Protein AF-A0A257SZH1-F1 (afdb_monomer_lite)

Sequence (118 aa):
MTGLMREQVEQSLRAVQDPYLGKDLAAAGVLKSVDGTVVKLELPYPSLGVAIGLSEEVARQIQNDHGISVQVTVGHRILAHQVQRGVKLMEGIKNIIAVASGKGGVGKSTTAVNLALA

InterPro domains:
  IPR002744 MIP18 family-like [PF01883] (6-63)
  IPR027417 P-loop containing nucleoside triphosphate hydrolase [G3DSA:3.40.50.300] (80-118)
  IPR027417 P-loop containing nucleoside triphosphate hydrolase [SSF52540] (81-118)
  IPR033756 Flagellum site-determining protein YlxH/ Fe-S cluster assembling factor NBP35 [PF10609] (93-118)
  IPR034904 Fe-S cluster assembly domain superfamily [SSF117916] (3-77)
  IPR044304 Iron-sulfur protein NUBPL-like [PTHR42961] (6-118)

Structure (mmCIF, N/CA/C/O backbone):
data_AF-A0A257SZH1-F1
#
_entry.id   AF-A0A257SZH1-F1
#
loop_
_atom_site.group_PDB
_atom_site.id
_atom_site.type_symbol
_atom_site.label_atom_id
_atom_site.label_alt_id
_atom_site.label_comp_id
_atom_site.label_asym_id
_atom_site.label_entity_id
_atom_site.label_seq_id
_atom_site.pdbx_PDB_ins_code
_atom_site.Cartn_x
_atom_site.Cartn_y
_atom_site.Cartn_z
_atom_site.occupancy
_atom_site.B_iso_or_equiv
_atom_site.auth_seq_id
_atom_site.auth_comp_id
_atom_site.auth_asym_id
_atom_site.auth_atom_id
_atom_site.pdbx_PDB_model_num
ATOM 1 N N . MET A 1 1 ? 13.226 14.250 -25.925 1.00 43.28 1 MET A N 1
ATOM 2 C CA . MET A 1 1 ? 12.865 13.678 -24.612 1.00 43.28 1 MET A CA 1
ATOM 3 C C . MET A 1 1 ? 11.539 12.963 -24.778 1.00 43.28 1 MET A C 1
ATOM 5 O O . MET A 1 1 ? 10.494 13.595 -24.719 1.00 43.28 1 MET A O 1
ATOM 9 N N . THR A 1 2 ? 11.584 11.685 -25.130 1.00 48.81 2 THR A N 1
ATOM 10 C CA . THR A 1 2 ? 10.401 10.835 -25.286 1.00 48.81 2 THR A CA 1
ATOM 11 C C . THR A 1 2 ? 9.887 10.510 -23.888 1.00 48.81 2 THR A C 1
ATOM 13 O O . THR A 1 2 ? 10.532 9.774 -23.149 1.00 48.81 2 THR A O 1
ATOM 16 N N . GLY A 1 3 ? 8.794 11.152 -23.478 1.00 59.62 3 GLY A N 1
ATOM 17 C CA . GLY A 1 3 ? 8.143 10.841 -22.207 1.00 59.62 3 GLY A CA 1
ATOM 18 C C . GLY A 1 3 ? 7.519 9.449 -22.265 1.00 59.62 3 GLY A C 1
ATOM 19 O O . GLY A 1 3 ? 6.948 9.085 -23.292 1.00 59.62 3 GLY A O 1
ATOM 20 N N . LEU A 1 4 ? 7.630 8.685 -21.177 1.00 75.19 4 LEU A N 1
ATOM 21 C CA . LEU A 1 4 ? 6.877 7.444 -21.015 1.00 75.19 4 LEU A CA 1
ATOM 22 C C . LEU A 1 4 ? 5.384 7.766 -21.037 1.00 75.19 4 LEU A C 1
ATOM 24 O O . LEU A 1 4 ? 4.908 8.623 -20.289 1.00 75.19 4 LEU A O 1
ATOM 28 N N . MET A 1 5 ? 4.644 7.078 -21.900 1.00 82.94 5 MET A N 1
ATOM 29 C CA . MET A 1 5 ? 3.191 7.173 -21.916 1.00 82.94 5 MET A CA 1
ATOM 30 C C . MET A 1 5 ? 2.615 6.331 -20.781 1.00 82.94 5 MET A C 1
ATOM 32 O O . MET A 1 5 ? 3.140 5.271 -20.437 1.00 82.94 5 MET A O 1
ATOM 36 N N . ARG A 1 6 ? 1.488 6.778 -20.220 1.00 85.81 6 ARG A N 1
ATOM 37 C CA . ARG A 1 6 ? 0.789 6.057 -19.147 1.00 85.81 6 ARG A CA 1
ATOM 38 C C . ARG A 1 6 ? 0.513 4.596 -19.514 1.00 85.81 6 ARG A C 1
ATOM 40 O O . ARG A 1 6 ? 0.724 3.717 -18.689 1.00 85.81 6 ARG A O 1
ATOM 47 N N . GLU A 1 7 ? 0.101 4.354 -20.753 1.00 85.75 7 GLU A N 1
ATOM 48 C CA . GLU A 1 7 ? -0.221 3.023 -21.279 1.00 85.75 7 GLU A CA 1
ATOM 49 C C . GLU A 1 7 ? 0.994 2.084 -21.280 1.00 85.75 7 GLU A C 1
ATOM 51 O O . GLU A 1 7 ? 0.867 0.906 -20.955 1.00 85.75 7 GLU A O 1
ATOM 56 N N . GLN A 1 8 ? 2.186 2.611 -21.575 1.00 85.94 8 GLN A N 1
ATOM 57 C CA . GLN A 1 8 ? 3.432 1.838 -21.569 1.00 85.94 8 GLN A CA 1
ATOM 58 C C . GLN A 1 8 ? 3.820 1.417 -20.149 1.00 85.94 8 GLN A C 1
ATOM 60 O O . GLN A 1 8 ? 4.202 0.270 -19.924 1.00 85.94 8 GLN A O 1
ATOM 65 N N . VAL A 1 9 ? 3.675 2.332 -19.184 1.00 87.25 9 VAL A N 1
ATOM 66 C CA . VAL A 1 9 ? 3.901 2.032 -17.763 1.00 87.25 9 VAL A CA 1
ATOM 67 C C . VAL A 1 9 ? 2.885 1.004 -17.272 1.00 87.25 9 VAL A C 1
ATOM 69 O O . VAL A 1 9 ? 3.249 0.049 -16.595 1.00 87.25 9 VAL A O 1
ATOM 72 N N . GLU A 1 10 ? 1.617 1.153 -17.646 1.00 89.00 10 GLU A N 1
ATOM 73 C CA . GLU A 1 10 ? 0.550 0.231 -17.258 1.00 89.00 10 GLU A CA 1
ATOM 74 C C . GLU A 1 10 ? 0.757 -1.182 -17.819 1.00 89.00 10 GLU A C 1
ATOM 76 O O . GLU A 1 10 ? 0.474 -2.163 -17.133 1.00 89.00 10 GLU A O 1
ATOM 81 N N . GLN A 1 11 ? 1.320 -1.307 -19.023 1.00 89.31 11 GLN A N 1
ATOM 82 C CA . GLN A 1 11 ? 1.696 -2.602 -19.583 1.00 89.31 11 GLN A CA 1
ATOM 83 C C . GLN A 1 11 ? 2.804 -3.282 -18.766 1.00 89.31 11 GLN A C 1
ATOM 85 O O . GLN A 1 11 ? 2.665 -4.460 -18.438 1.00 89.31 11 GLN A O 1
ATOM 90 N N . SER A 1 12 ? 3.852 -2.547 -18.380 1.00 88.69 12 SER A N 1
ATOM 91 C CA . SER A 1 12 ? 4.928 -3.066 -17.522 1.00 88.69 12 SER A CA 1
ATOM 92 C C . SER A 1 12 ? 4.424 -3.452 -16.125 1.00 88.69 12 SER A C 1
ATOM 94 O O . SER A 1 12 ? 4.857 -4.451 -15.555 1.00 88.69 12 SER A O 1
ATOM 96 N N . LEU A 1 13 ? 3.446 -2.718 -15.584 1.00 90.06 13 LEU A N 1
ATOM 97 C CA . LEU A 1 13 ? 2.843 -3.014 -14.278 1.00 90.06 13 LEU A CA 1
ATOM 98 C C . LEU A 1 13 ? 2.058 -4.336 -14.239 1.00 90.06 13 LEU A C 1
ATOM 100 O O . LEU A 1 13 ? 1.859 -4.872 -13.151 1.00 90.06 13 LEU A O 1
ATOM 104 N N . ARG A 1 14 ? 1.646 -4.896 -15.385 1.00 92.19 14 ARG A N 1
ATOM 105 C CA . ARG A 1 14 ? 0.968 -6.208 -15.440 1.00 92.19 14 ARG A CA 1
ATOM 106 C C . ARG A 1 14 ? 1.880 -7.379 -15.078 1.00 92.19 14 ARG A C 1
ATOM 108 O O . ARG A 1 14 ? 1.385 -8.428 -14.678 1.00 92.19 14 ARG A O 1
ATOM 115 N N . ALA A 1 15 ? 3.193 -7.221 -15.243 1.00 90.69 15 ALA A N 1
ATOM 116 C CA . ALA A 1 15 ? 4.167 -8.258 -14.908 1.00 90.69 15 ALA A CA 1
ATOM 117 C C . ALA A 1 15 ? 4.461 -8.327 -13.400 1.00 90.69 15 ALA A C 1
ATOM 119 O O . ALA A 1 15 ? 4.934 -9.351 -12.911 1.00 90.69 15 ALA A O 1
ATOM 120 N N . VAL A 1 16 ? 4.157 -7.259 -12.655 1.00 91.81 16 VAL A N 1
ATOM 121 C CA . VAL A 1 16 ? 4.447 -7.155 -11.222 1.00 91.81 16 VAL A CA 1
ATOM 122 C C . VAL A 1 16 ? 3.202 -7.516 -10.417 1.00 91.81 16 VAL A C 1
ATOM 124 O O . VAL A 1 16 ? 2.161 -6.866 -10.535 1.00 91.81 16 VAL A O 1
ATOM 127 N N . GLN A 1 17 ? 3.311 -8.544 -9.574 1.00 93.31 17 GLN A N 1
ATOM 128 C CA . GLN A 1 17 ? 2.231 -8.951 -8.676 1.00 93.31 17 GLN A CA 1
ATOM 129 C C . GLN A 1 17 ? 2.245 -8.165 -7.368 1.00 93.31 17 GLN A C 1
ATOM 131 O O . GLN A 1 17 ? 3.288 -7.969 -6.746 1.00 93.31 17 GLN A O 1
ATOM 136 N N . ASP A 1 18 ? 1.057 -7.763 -6.924 1.00 93.56 18 ASP A N 1
ATOM 137 C CA . ASP A 1 18 ? 0.861 -7.191 -5.603 1.00 93.56 18 ASP A CA 1
ATOM 138 C C . ASP A 1 18 ? 0.901 -8.294 -4.523 1.00 93.56 18 ASP A C 1
ATOM 140 O O . ASP A 1 18 ? 0.171 -9.287 -4.635 1.00 93.56 18 ASP A O 1
ATOM 144 N N . PRO A 1 19 ? 1.699 -8.124 -3.452 1.00 90.19 19 PRO A N 1
ATOM 145 C CA . PRO A 1 19 ? 1.898 -9.151 -2.428 1.00 90.19 19 PRO A CA 1
ATOM 146 C C . PRO A 1 19 ? 0.657 -9.432 -1.571 1.00 90.19 19 PRO A C 1
ATOM 148 O O . PRO A 1 19 ? 0.593 -10.479 -0.927 1.00 90.19 19 PRO A O 1
ATOM 151 N N . TYR A 1 20 ? -0.316 -8.518 -1.528 1.00 90.88 20 TYR A N 1
ATOM 152 C CA . TYR A 1 20 ? -1.470 -8.611 -0.630 1.00 90.88 20 TYR A CA 1
ATOM 153 C C . TYR A 1 20 ? -2.812 -8.679 -1.357 1.00 90.88 20 TYR A C 1
ATOM 155 O O . TYR A 1 20 ? -3.765 -9.248 -0.827 1.00 90.88 20 TYR A O 1
ATOM 163 N N . LEU A 1 21 ? -2.915 -8.120 -2.562 1.00 89.12 21 LEU A N 1
ATOM 164 C CA . LEU A 1 21 ? -4.161 -8.082 -3.331 1.00 89.12 21 LEU A CA 1
ATOM 165 C C . LEU A 1 21 ? -4.365 -9.320 -4.210 1.00 89.12 21 LEU A C 1
ATOM 167 O O . LEU A 1 21 ? -5.476 -9.518 -4.706 1.00 89.12 21 LEU A O 1
ATOM 171 N N . GLY A 1 22 ? -3.321 -10.132 -4.423 1.00 88.69 22 GLY A N 1
ATOM 172 C CA . GLY A 1 22 ? -3.379 -11.316 -5.289 1.00 88.69 22 GLY A CA 1
ATOM 173 C C . GLY A 1 22 ? -3.697 -10.980 -6.752 1.00 88.69 22 GLY A C 1
ATOM 174 O O . GLY A 1 22 ? -4.305 -11.783 -7.457 1.00 88.69 22 GLY A O 1
ATOM 175 N N . LYS A 1 23 ? -3.352 -9.764 -7.186 1.00 92.31 23 LYS A N 1
ATOM 176 C CA . LYS A 1 23 ? -3.572 -9.216 -8.532 1.00 92.31 23 LYS A CA 1
ATOM 177 C C . LYS A 1 23 ? -2.319 -8.474 -8.980 1.00 92.31 23 LYS A C 1
ATOM 179 O O . LYS A 1 23 ? -1.509 -8.086 -8.142 1.00 92.31 23 LYS A O 1
ATOM 184 N N . ASP A 1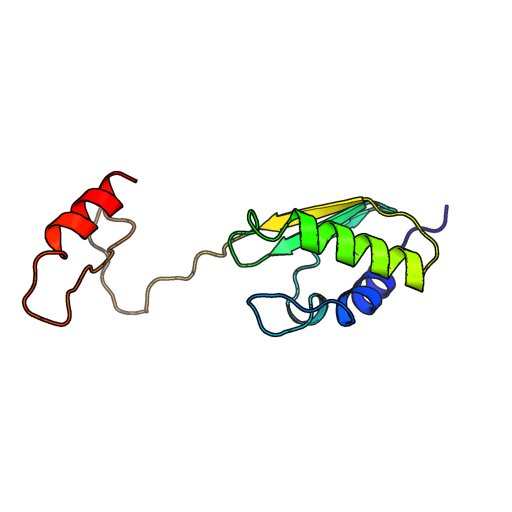 24 ? -2.163 -8.253 -10.279 1.00 93.38 24 ASP A N 1
ATOM 185 C CA . ASP A 1 24 ? -1.102 -7.385 -10.785 1.00 93.38 24 ASP A CA 1
ATOM 186 C C . ASP A 1 24 ? -1.367 -5.901 -10.468 1.00 93.38 24 ASP A C 1
ATOM 188 O O . ASP A 1 24 ? -2.501 -5.491 -10.191 1.00 93.38 24 ASP A O 1
ATOM 192 N N . LEU A 1 25 ? -0.309 -5.085 -10.492 1.00 91.06 25 LEU A N 1
ATOM 193 C CA . LEU A 1 25 ? -0.392 -3.667 -10.131 1.00 91.06 25 LEU A CA 1
ATOM 194 C C . LEU A 1 25 ? -1.258 -2.847 -11.106 1.00 91.06 25 LEU A C 1
ATOM 196 O O . LEU A 1 25 ? -1.866 -1.854 -10.697 1.00 91.06 25 LEU A O 1
ATOM 200 N N . ALA A 1 26 ? -1.367 -3.253 -12.374 1.00 91.00 26 ALA A N 1
ATOM 201 C CA . ALA A 1 26 ? -2.248 -2.578 -13.326 1.00 91.00 26 ALA A CA 1
ATOM 202 C C . ALA A 1 26 ? -3.725 -2.860 -13.000 1.00 91.00 26 ALA A C 1
ATOM 204 O O . ALA A 1 26 ? -4.521 -1.931 -12.860 1.00 91.00 26 ALA A O 1
ATOM 205 N N . ALA A 1 27 ? -4.081 -4.126 -12.772 1.00 90.31 27 ALA A N 1
ATOM 206 C CA . ALA A 1 27 ? -5.422 -4.553 -12.379 1.00 90.31 27 ALA A CA 1
ATOM 207 C C . ALA A 1 27 ? -5.839 -4.024 -10.997 1.00 90.31 27 ALA A C 1
ATOM 209 O O . ALA A 1 27 ? -7.028 -3.814 -10.745 1.00 90.31 27 ALA A O 1
ATOM 210 N N . ALA A 1 28 ? -4.877 -3.793 -10.099 1.00 89.50 28 ALA A N 1
ATOM 211 C CA . ALA A 1 28 ? -5.110 -3.154 -8.808 1.00 89.50 28 ALA A CA 1
ATOM 212 C C . ALA A 1 28 ? -5.423 -1.648 -8.922 1.00 89.50 28 ALA A C 1
ATOM 214 O O . ALA A 1 28 ? -5.888 -1.052 -7.950 1.00 89.50 28 ALA A O 1
ATOM 215 N N . GLY A 1 29 ? -5.192 -1.026 -10.086 1.00 90.31 29 GLY A N 1
ATOM 216 C CA . GLY A 1 29 ? -5.498 0.384 -10.326 1.00 90.31 29 GLY A CA 1
ATOM 217 C C . GLY A 1 29 ? -4.659 1.344 -9.481 1.00 90.31 29 GLY A C 1
ATOM 218 O O . GLY A 1 29 ? -5.123 2.433 -9.148 1.00 90.31 29 GLY A O 1
ATOM 219 N N . VAL A 1 30 ? -3.437 0.944 -9.112 1.00 93.31 30 VAL A N 1
ATOM 220 C CA . VAL A 1 30 ? -2.589 1.700 -8.172 1.00 93.31 30 VAL A CA 1
ATOM 221 C C . VAL A 1 30 ? -1.800 2.825 -8.841 1.00 93.31 30 VAL A C 1
ATOM 223 O O . VAL A 1 30 ? -1.176 3.633 -8.158 1.00 93.31 30 VAL A O 1
ATOM 226 N N . LEU A 1 31 ? -1.803 2.909 -10.174 1.00 93.38 31 LEU A N 1
ATOM 227 C CA . LEU A 1 31 ? -1.077 3.944 -10.908 1.00 93.38 31 LEU A CA 1
ATOM 228 C C . LEU A 1 31 ? -1.746 5.316 -10.743 1.00 93.38 31 LEU A C 1
ATOM 230 O O . LEU A 1 31 ? -2.854 5.545 -11.231 1.00 93.38 31 LEU A O 1
ATOM 234 N N . LYS A 1 32 ? -1.038 6.249 -10.096 1.00 93.12 32 LYS A N 1
ATOM 235 C CA . LYS A 1 32 ? -1.536 7.595 -9.803 1.00 93.12 32 LYS A CA 1
ATOM 236 C C . LYS A 1 32 ? -1.183 8.613 -10.880 1.00 93.12 32 LYS A C 1
ATOM 238 O O . LYS A 1 32 ? -2.070 9.293 -11.393 1.00 93.12 32 LYS A O 1
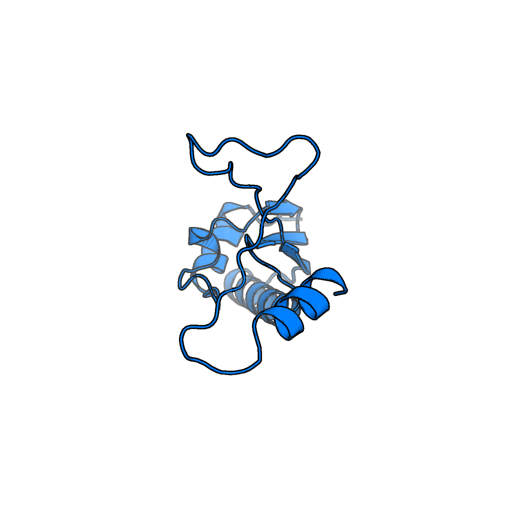ATOM 243 N N . SER A 1 33 ? 0.103 8.752 -11.183 1.00 91.88 33 SER A N 1
ATOM 244 C CA . SER A 1 33 ? 0.596 9.657 -12.223 1.00 91.88 33 SER A CA 1
ATOM 245 C C . SER A 1 33 ? 1.893 9.136 -12.832 1.00 91.88 33 SER A C 1
ATOM 247 O O . SER A 1 33 ? 2.636 8.378 -12.201 1.00 91.88 33 SER A O 1
ATOM 249 N N . VAL A 1 34 ? 2.135 9.554 -14.073 1.00 91.31 34 VAL A N 1
ATOM 250 C CA . VAL A 1 34 ? 3.380 9.334 -14.809 1.00 91.31 34 VAL A CA 1
ATOM 251 C C . VAL A 1 34 ? 3.815 10.693 -15.336 1.00 91.31 34 VAL A C 1
ATOM 253 O O . VAL A 1 34 ? 3.156 11.261 -16.203 1.00 91.31 34 VAL A O 1
ATOM 256 N N . ASP A 1 35 ? 4.901 11.216 -14.780 1.00 88.50 35 ASP A N 1
ATOM 257 C CA . ASP A 1 35 ? 5.445 12.537 -15.076 1.00 88.50 35 ASP A CA 1
ATOM 258 C C . ASP A 1 35 ? 6.849 12.358 -15.677 1.00 88.50 35 ASP A C 1
ATOM 260 O O . ASP A 1 35 ? 7.867 12.412 -14.984 1.00 88.50 35 ASP A O 1
ATOM 264 N N . GLY A 1 36 ? 6.913 12.063 -16.979 1.00 86.56 36 GLY A N 1
ATOM 265 C CA . GLY A 1 36 ? 8.173 11.784 -17.673 1.00 86.56 36 GLY A CA 1
ATOM 266 C C . GLY A 1 36 ? 8.832 10.497 -17.171 1.00 86.56 36 GLY A C 1
ATOM 267 O O . GLY A 1 36 ? 8.429 9.410 -17.568 1.00 86.56 36 GLY A O 1
ATOM 268 N N . THR A 1 37 ? 9.853 10.620 -16.321 1.00 87.31 37 THR A N 1
ATOM 269 C CA . THR A 1 37 ? 10.567 9.491 -15.692 1.00 87.31 37 THR A CA 1
ATOM 270 C C . THR A 1 37 ? 10.160 9.255 -14.237 1.00 87.31 37 THR A C 1
ATOM 272 O O . THR A 1 37 ? 10.707 8.368 -13.586 1.00 87.31 37 THR A O 1
ATOM 275 N N . VAL A 1 38 ? 9.211 10.029 -13.705 1.00 90.50 38 VAL A N 1
ATOM 276 C CA . VAL A 1 38 ? 8.710 9.871 -12.337 1.00 90.50 38 VAL A CA 1
ATOM 277 C C . VAL A 1 38 ? 7.373 9.140 -12.371 1.00 90.50 38 VAL A C 1
ATOM 279 O O . VAL A 1 38 ? 6.410 9.617 -12.970 1.00 90.50 38 VAL A O 1
ATOM 282 N N . VAL A 1 39 ? 7.297 7.990 -11.704 1.00 93.19 39 VAL A N 1
ATOM 283 C CA . VAL A 1 39 ? 6.081 7.174 -11.600 1.00 93.19 39 VAL A CA 1
ATOM 284 C C . VAL A 1 39 ? 5.603 7.181 -10.155 1.00 93.19 39 VAL A C 1
ATOM 286 O O . VAL A 1 39 ? 6.368 6.885 -9.236 1.00 93.19 39 VAL A O 1
ATOM 289 N N . LYS A 1 40 ? 4.328 7.507 -9.937 1.00 94.94 40 LYS A N 1
ATOM 290 C CA . LYS A 1 40 ? 3.706 7.484 -8.608 1.00 94.94 40 LYS A CA 1
ATOM 291 C C . LYS A 1 40 ? 2.661 6.385 -8.529 1.00 94.94 40 LYS A C 1
ATOM 293 O O . LYS A 1 40 ? 1.736 6.349 -9.342 1.00 94.94 40 LYS A O 1
ATOM 298 N N . LEU A 1 41 ? 2.786 5.538 -7.515 1.00 94.81 41 LEU A N 1
ATOM 299 C CA . LEU A 1 41 ? 1.829 4.489 -7.180 1.00 94.81 41 LEU A CA 1
ATOM 300 C C . LEU A 1 41 ? 1.146 4.820 -5.844 1.00 94.81 41 LEU A C 1
ATOM 302 O O . LEU A 1 41 ? 1.806 5.244 -4.897 1.00 94.81 41 LEU A O 1
ATOM 306 N N . GLU A 1 42 ? -0.168 4.629 -5.761 1.00 95.62 42 GLU A N 1
ATOM 307 C CA . GLU A 1 42 ? -0.967 4.727 -4.535 1.00 95.62 42 GLU A CA 1
ATOM 308 C C . GLU A 1 42 ? -1.608 3.365 -4.240 1.00 95.62 42 GLU A C 1
ATOM 310 O O . GLU A 1 42 ? -2.558 2.955 -4.904 1.00 95.62 42 GLU A O 1
ATOM 315 N N . LEU A 1 43 ? -1.106 2.670 -3.219 1.00 95.00 43 LEU A N 1
ATOM 316 C CA . LEU A 1 43 ? -1.675 1.401 -2.765 1.00 95.00 43 LEU A CA 1
ATOM 317 C C . LEU A 1 43 ? -2.944 1.638 -1.920 1.00 95.00 43 LEU A C 1
ATOM 319 O O . LEU A 1 43 ? -2.992 2.594 -1.137 1.00 95.00 43 LEU A O 1
ATOM 323 N N . PRO A 1 44 ? -3.968 0.768 -2.002 1.00 93.00 44 PRO A N 1
ATOM 324 C CA . PRO A 1 44 ? -5.191 0.898 -1.205 1.00 93.00 44 PRO A CA 1
ATOM 325 C C . PRO A 1 44 ? -5.023 0.414 0.250 1.00 93.00 44 PRO A C 1
ATOM 327 O O . PRO A 1 44 ? -6.005 0.285 0.980 1.00 93.00 44 PRO A O 1
ATOM 330 N N . TYR A 1 45 ? -3.790 0.132 0.679 1.00 92.94 45 TYR A N 1
ATOM 331 C CA . TYR A 1 45 ? -3.428 -0.418 1.985 1.00 92.94 45 TYR A CA 1
ATOM 332 C C . TYR A 1 45 ? -2.084 0.170 2.470 1.00 92.94 45 TYR A C 1
ATOM 334 O O . TYR A 1 45 ? -1.338 0.710 1.651 1.00 92.94 45 TYR A O 1
ATOM 342 N N . PRO A 1 46 ? -1.736 0.077 3.772 1.00 94.12 46 PRO A N 1
ATOM 343 C CA . PRO A 1 46 ? -0.475 0.603 4.303 1.00 94.12 46 PRO A CA 1
ATOM 344 C C . PRO A 1 46 ? 0.764 0.074 3.564 1.00 94.12 46 PRO A C 1
ATOM 346 O O . PRO A 1 46 ? 1.049 -1.121 3.571 1.00 94.12 46 PRO A O 1
ATOM 349 N N . SER A 1 47 ? 1.525 0.977 2.946 1.00 94.56 47 SER A N 1
ATOM 350 C CA . SER A 1 47 ? 2.605 0.613 2.019 1.00 94.56 47 SER A CA 1
ATOM 351 C C . SER A 1 47 ? 3.980 0.410 2.661 1.00 94.56 47 SER A C 1
ATOM 353 O O . SER A 1 47 ? 4.869 -0.106 1.992 1.00 94.56 47 SER A O 1
ATOM 355 N N . LEU A 1 48 ? 4.189 0.794 3.928 1.00 92.75 48 LEU A N 1
ATOM 356 C CA . LEU A 1 48 ? 5.533 0.930 4.522 1.00 92.75 48 LEU A CA 1
ATOM 357 C C . LEU A 1 48 ? 6.417 -0.318 4.348 1.00 92.75 48 LEU A C 1
ATOM 359 O O . LEU A 1 48 ? 7.576 -0.193 3.970 1.00 92.75 48 LEU A O 1
ATOM 363 N N . GLY A 1 49 ? 5.864 -1.510 4.586 1.00 92.56 49 GLY A N 1
ATOM 364 C CA . GLY A 1 49 ? 6.620 -2.765 4.508 1.00 92.56 49 GLY A CA 1
ATOM 365 C C . GLY A 1 49 ? 6.936 -3.247 3.089 1.00 92.56 49 GLY A C 1
ATOM 366 O O . GLY A 1 49 ? 7.803 -4.097 2.928 1.00 92.56 49 GLY A O 1
ATOM 367 N N . VAL A 1 50 ? 6.254 -2.726 2.064 1.00 92.62 50 VAL A N 1
ATOM 368 C CA . VAL A 1 50 ? 6.387 -3.192 0.668 1.00 92.62 50 VAL A CA 1
ATOM 369 C C . VAL A 1 50 ? 6.859 -2.106 -0.293 1.00 92.62 50 VAL A C 1
ATOM 371 O O . VAL A 1 50 ? 7.252 -2.417 -1.412 1.00 92.62 50 VAL A O 1
ATOM 374 N N . ALA A 1 51 ? 6.842 -0.840 0.130 1.00 93.25 51 ALA A N 1
ATOM 375 C CA . ALA A 1 51 ? 7.088 0.312 -0.731 1.00 93.25 51 ALA A CA 1
ATOM 376 C C . ALA A 1 51 ? 8.443 0.238 -1.442 1.00 93.25 51 ALA A C 1
ATOM 378 O O . ALA A 1 51 ? 8.500 0.460 -2.647 1.00 93.25 51 ALA A O 1
ATOM 379 N N . ILE A 1 52 ? 9.507 -0.114 -0.712 1.00 94.44 52 ILE A N 1
ATOM 380 C CA . ILE A 1 52 ? 10.863 -0.210 -1.267 1.00 94.44 52 ILE A CA 1
ATOM 381 C C . ILE A 1 52 ? 10.932 -1.343 -2.294 1.00 94.44 52 ILE A C 1
ATOM 383 O O . ILE A 1 52 ? 11.220 -1.084 -3.459 1.00 94.44 52 ILE A O 1
ATOM 387 N N . GLY A 1 53 ? 10.575 -2.569 -1.898 1.00 94.00 53 GLY A N 1
ATOM 388 C CA . GLY A 1 53 ? 10.648 -3.734 -2.786 1.00 94.00 53 GLY A CA 1
ATOM 389 C C . GLY A 1 53 ? 9.803 -3.575 -4.052 1.00 94.00 53 GLY A C 1
ATOM 390 O O . GLY A 1 53 ? 10.279 -3.850 -5.148 1.00 94.00 53 GLY A O 1
ATOM 391 N N . LEU A 1 54 ? 8.581 -3.044 -3.926 1.00 93.31 54 LEU A N 1
ATOM 392 C CA . LEU A 1 54 ? 7.733 -2.762 -5.086 1.00 93.31 54 LEU A CA 1
ATOM 393 C C . LEU A 1 54 ? 8.303 -1.645 -5.963 1.00 93.31 54 LEU A C 1
ATOM 395 O O . LEU A 1 54 ? 8.226 -1.743 -7.183 1.00 93.31 54 LEU A O 1
ATOM 399 N N . SER A 1 55 ? 8.881 -0.592 -5.377 1.00 94.19 55 SER A N 1
ATOM 400 C CA . SER A 1 55 ? 9.489 0.484 -6.167 1.00 94.19 55 SER A CA 1
ATOM 401 C C . SER A 1 55 ? 10.667 -0.012 -7.009 1.00 94.19 55 SER A C 1
ATOM 403 O O . SER A 1 55 ? 10.766 0.344 -8.182 1.00 94.19 55 SER A O 1
ATOM 405 N N . GLU A 1 56 ? 11.514 -0.873 -6.439 1.00 94.81 56 GLU A N 1
ATOM 406 C CA . GLU A 1 56 ? 12.676 -1.450 -7.116 1.00 94.81 56 GLU A CA 1
ATOM 407 C C . GLU A 1 56 ? 12.265 -2.432 -8.212 1.00 94.81 56 GLU A C 1
ATOM 409 O O . GLU A 1 56 ? 12.818 -2.391 -9.311 1.00 94.81 56 GLU A O 1
ATOM 414 N N . GLU A 1 57 ? 11.279 -3.287 -7.937 1.00 93.81 57 GLU A N 1
ATOM 415 C CA . GLU A 1 57 ? 10.773 -4.254 -8.911 1.00 93.81 57 GLU A CA 1
ATOM 416 C C . GLU A 1 57 ? 10.111 -3.552 -10.102 1.00 93.81 57 GLU A C 1
ATOM 418 O O . GLU A 1 57 ? 10.412 -3.852 -11.256 1.00 93.81 57 GLU A O 1
ATOM 423 N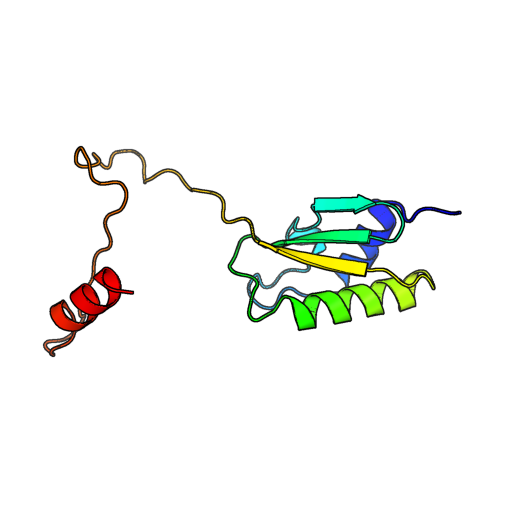 N . VAL A 1 58 ? 9.277 -2.541 -9.843 1.00 92.88 58 VAL A N 1
ATOM 424 C CA . VAL A 1 58 ? 8.636 -1.751 -10.903 1.00 92.88 58 VAL A CA 1
ATOM 425 C C . VAL A 1 58 ? 9.670 -0.970 -11.715 1.00 92.88 58 VAL A C 1
ATOM 427 O O . VAL A 1 58 ? 9.585 -0.945 -12.943 1.00 92.88 58 VAL A O 1
ATOM 430 N N . ALA A 1 59 ? 10.662 -0.355 -11.062 1.00 93.19 59 ALA A N 1
ATOM 431 C CA . ALA A 1 59 ? 11.728 0.359 -11.761 1.00 93.19 59 ALA A CA 1
ATOM 432 C C . ALA A 1 59 ? 12.529 -0.582 -12.673 1.00 93.19 59 ALA A C 1
ATOM 434 O O . ALA A 1 59 ? 12.794 -0.246 -13.827 1.00 93.19 59 ALA A O 1
ATOM 435 N N . ARG A 1 60 ? 12.852 -1.784 -12.180 1.00 94.00 60 ARG A N 1
ATOM 436 C CA . ARG A 1 60 ? 13.544 -2.828 -12.943 1.00 94.00 60 ARG A CA 1
ATOM 437 C C . ARG A 1 60 ? 12.723 -3.300 -14.138 1.00 94.00 60 ARG A C 1
ATOM 439 O O . ARG A 1 60 ? 13.262 -3.412 -15.234 1.00 94.00 60 ARG A O 1
ATOM 446 N N . GLN A 1 61 ? 11.428 -3.538 -13.949 1.00 92.19 61 GLN A N 1
ATOM 447 C CA . GLN A 1 61 ? 10.549 -3.990 -15.022 1.00 92.19 61 GLN A CA 1
ATOM 448 C C . GLN A 1 61 ? 10.424 -2.938 -16.133 1.00 92.19 61 GLN A C 1
ATOM 450 O O . GLN A 1 61 ? 10.573 -3.261 -17.309 1.00 92.19 61 GLN A O 1
ATOM 455 N N . ILE A 1 62 ? 10.242 -1.663 -15.775 1.00 90.62 62 ILE A N 1
ATOM 456 C CA . ILE A 1 62 ? 10.176 -0.563 -16.751 1.00 90.62 62 ILE A CA 1
ATOM 457 C C . ILE A 1 62 ? 11.512 -0.399 -17.489 1.00 90.62 62 ILE A C 1
ATOM 459 O O . ILE A 1 62 ? 11.526 -0.152 -18.697 1.00 90.62 62 ILE A O 1
ATOM 463 N N . GLN A 1 63 ? 12.635 -0.574 -16.789 1.00 90.88 63 GLN A N 1
ATOM 464 C CA . GLN A 1 63 ? 13.956 -0.553 -17.408 1.00 90.88 63 GLN A CA 1
ATOM 465 C C . GLN A 1 63 ? 14.146 -1.709 -18.401 1.00 90.88 63 GLN A C 1
ATOM 467 O O . GLN A 1 63 ? 14.702 -1.486 -19.473 1.00 90.88 63 GLN A O 1
ATOM 472 N N . ASN A 1 64 ? 13.671 -2.913 -18.079 1.00 90.88 64 ASN A N 1
ATOM 473 C CA . ASN A 1 64 ? 13.752 -4.071 -18.971 1.00 90.88 64 ASN A CA 1
ATOM 474 C C . ASN A 1 64 ? 12.888 -3.898 -20.228 1.00 90.88 64 ASN A C 1
ATOM 476 O O . ASN A 1 64 ? 13.334 -4.232 -21.323 1.00 90.88 64 ASN A O 1
ATOM 480 N N . ASP A 1 65 ? 11.680 -3.356 -20.075 1.00 88.62 65 ASP A N 1
ATOM 481 C CA . ASP A 1 65 ? 10.721 -3.237 -21.176 1.00 88.62 65 ASP A CA 1
ATOM 482 C C . ASP A 1 65 ? 11.042 -2.060 -22.111 1.00 88.62 65 ASP A C 1
ATOM 484 O O . ASP A 1 65 ? 10.882 -2.170 -23.327 1.00 88.62 65 ASP A O 1
ATOM 488 N N . HIS A 1 66 ? 11.503 -0.931 -21.557 1.00 86.19 66 HIS A N 1
ATOM 489 C CA . HIS A 1 66 ? 11.635 0.334 -22.299 1.00 86.19 66 HIS A CA 1
ATOM 490 C C . HIS A 1 66 ? 13.059 0.900 -22.331 1.00 86.19 66 HIS A C 1
ATOM 492 O O . HIS A 1 66 ? 13.304 1.890 -23.018 1.00 86.19 66 HIS A O 1
ATOM 498 N N . GLY A 1 67 ? 14.009 0.319 -21.590 1.00 85.69 67 GLY A N 1
ATOM 499 C CA . GLY A 1 67 ? 15.394 0.803 -21.514 1.00 85.69 67 GLY A CA 1
ATOM 500 C C . GLY A 1 67 ? 15.565 2.135 -20.771 1.00 85.69 67 GLY A C 1
ATOM 501 O O . GLY A 1 67 ? 16.617 2.766 -20.881 1.00 85.69 67 GLY A O 1
ATOM 502 N N . ILE A 1 68 ? 14.545 2.590 -20.034 1.00 86.56 68 ILE A N 1
ATOM 503 C CA . ILE A 1 68 ? 14.518 3.895 -19.358 1.00 86.56 68 ILE A CA 1
ATOM 504 C C . ILE A 1 68 ? 14.616 3.693 -17.846 1.00 86.56 68 ILE A C 1
ATOM 506 O O . ILE A 1 68 ? 13.859 2.921 -17.264 1.00 86.56 68 ILE A O 1
ATOM 510 N N . SER A 1 69 ? 15.521 4.432 -17.201 1.00 87.31 69 SER A N 1
ATOM 511 C CA . SER A 1 69 ? 15.569 4.507 -15.740 1.00 87.31 69 SER A CA 1
ATOM 512 C C . SER A 1 69 ? 14.494 5.463 -15.226 1.00 87.31 69 SER A C 1
ATOM 514 O O . SER A 1 69 ? 14.387 6.602 -15.694 1.00 87.31 69 SER A O 1
ATOM 516 N N . VAL A 1 70 ? 13.696 4.995 -14.270 1.00 91.00 70 VAL A N 1
ATOM 517 C CA . VAL A 1 70 ? 12.569 5.735 -13.697 1.00 91.00 70 VAL A CA 1
ATOM 518 C C . VAL A 1 70 ? 12.676 5.820 -12.183 1.00 91.00 70 VAL A C 1
ATOM 520 O O . VAL A 1 70 ? 13.150 4.899 -11.520 1.00 91.00 70 VAL A O 1
ATOM 523 N N . GLN A 1 71 ? 12.191 6.924 -11.624 1.00 92.31 71 GLN A N 1
ATOM 524 C CA . GLN A 1 71 ? 12.034 7.084 -10.186 1.00 92.31 71 GLN A CA 1
ATOM 525 C C . GLN A 1 71 ? 10.611 6.687 -9.793 1.00 92.31 71 GLN A C 1
ATOM 527 O O . GLN A 1 71 ? 9.649 7.381 -10.128 1.00 92.31 71 GLN A O 1
ATOM 532 N N . VAL A 1 72 ? 10.475 5.581 -9.063 1.00 94.12 72 VAL A N 1
ATOM 533 C CA . VAL A 1 72 ? 9.175 5.080 -8.604 1.00 94.12 72 VAL A CA 1
ATOM 534 C C . VAL A 1 72 ? 8.946 5.502 -7.157 1.00 94.12 72 VAL A C 1
ATOM 536 O O . VAL A 1 72 ? 9.749 5.212 -6.277 1.00 94.12 72 VAL A O 1
ATOM 539 N N . THR A 1 73 ? 7.836 6.189 -6.899 1.00 94.94 73 THR A N 1
ATOM 540 C CA . THR A 1 73 ? 7.389 6.536 -5.544 1.00 94.94 73 THR A CA 1
ATOM 541 C C . THR A 1 73 ? 6.138 5.740 -5.204 1.00 94.94 73 THR A C 1
ATOM 543 O O . THR A 1 73 ? 5.124 5.864 -5.892 1.00 94.94 73 THR A O 1
ATOM 546 N N . VAL A 1 74 ? 6.192 4.956 -4.127 1.00 96.12 74 VAL A N 1
ATOM 547 C CA . VAL A 1 74 ? 5.068 4.132 -3.661 1.00 96.12 74 VAL A CA 1
ATOM 548 C C . VAL A 1 74 ? 4.483 4.729 -2.384 1.00 96.12 74 VAL A C 1
ATOM 550 O O . VAL A 1 74 ? 5.075 4.660 -1.308 1.00 96.12 74 VAL A O 1
ATOM 553 N N . GLY A 1 75 ? 3.302 5.322 -2.508 1.00 95.31 75 GLY A N 1
ATOM 554 C CA . GLY A 1 75 ? 2.483 5.789 -1.396 1.00 95.31 75 GLY A CA 1
ATOM 555 C C . GLY A 1 75 ? 1.307 4.857 -1.122 1.00 95.31 75 GLY A C 1
ATOM 556 O O . GLY A 1 75 ? 1.137 3.818 -1.761 1.00 95.31 75 GLY A O 1
ATOM 557 N N . HIS A 1 76 ? 0.459 5.256 -0.181 1.00 95.62 76 HIS A N 1
ATOM 558 C CA . HIS A 1 76 ? -0.828 4.614 0.040 1.00 95.62 76 HIS A CA 1
ATOM 559 C C . HIS A 1 76 ? -1.926 5.642 0.265 1.00 95.62 76 HIS A C 1
ATOM 561 O O . HIS A 1 76 ? -1.697 6.716 0.822 1.00 95.62 76 HIS A O 1
ATOM 567 N N . ARG A 1 77 ? -3.140 5.279 -0.139 1.00 93.25 77 ARG A N 1
ATOM 568 C CA . ARG A 1 77 ? -4.348 6.052 0.121 1.00 93.25 77 ARG A CA 1
ATOM 569 C C . ARG A 1 77 ? -5.482 5.110 0.488 1.00 93.25 77 ARG A C 1
ATOM 571 O O . ARG A 1 77 ? -6.086 4.470 -0.367 1.00 93.25 77 ARG A O 1
ATOM 578 N N . ILE A 1 78 ? -5.801 5.070 1.776 1.00 89.50 78 ILE A N 1
ATOM 579 C CA . ILE A 1 78 ? -6.887 4.245 2.303 1.00 89.50 78 ILE A CA 1
ATOM 580 C C . ILE A 1 78 ? -8.187 5.037 2.155 1.00 89.50 78 ILE A C 1
ATOM 582 O O . ILE A 1 78 ? -8.389 6.058 2.816 1.00 89.50 78 ILE A O 1
ATOM 586 N N . LEU A 1 79 ? -9.055 4.598 1.243 1.00 84.06 79 LEU A N 1
ATOM 587 C CA . LEU A 1 79 ? -10.355 5.229 1.040 1.00 84.06 79 LEU A CA 1
ATOM 588 C C . LEU A 1 79 ? -11.281 4.901 2.214 1.00 84.06 79 LEU A C 1
ATOM 590 O O . LEU A 1 79 ? -11.513 3.734 2.542 1.00 84.06 79 LEU A O 1
ATOM 594 N N . ALA A 1 80 ? -11.835 5.945 2.828 1.00 79.56 80 ALA A N 1
ATOM 595 C CA . ALA A 1 80 ? -12.843 5.791 3.862 1.00 79.56 80 ALA A CA 1
ATOM 596 C C . ALA A 1 80 ? -14.092 5.136 3.260 1.00 79.56 80 ALA A C 1
ATOM 598 O O . ALA A 1 80 ? -14.706 5.670 2.335 1.00 79.56 80 ALA A O 1
ATOM 599 N N . HIS A 1 81 ? -14.468 3.980 3.796 1.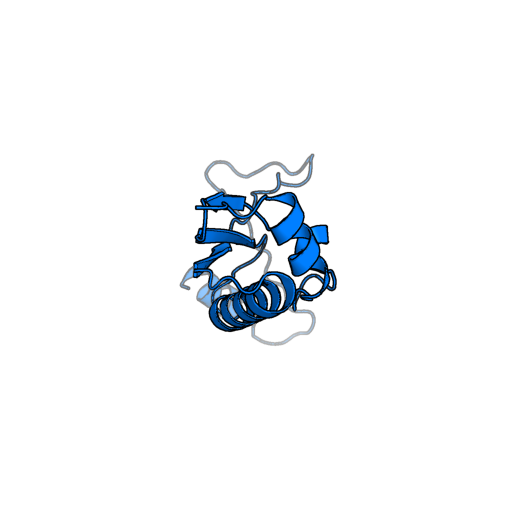00 73.81 81 HIS A N 1
ATOM 600 C CA . HIS A 1 81 ? -15.731 3.338 3.467 1.00 73.81 81 HIS A CA 1
ATOM 601 C C . HIS A 1 81 ? -16.807 3.856 4.417 1.00 73.81 81 HIS A C 1
ATOM 603 O O . HIS A 1 81 ? -16.555 4.034 5.611 1.00 73.81 81 HIS A O 1
ATOM 609 N N . GLN A 1 82 ? -18.008 4.116 3.898 1.00 69.12 82 GLN A N 1
ATOM 610 C CA . GLN A 1 82 ? -19.124 4.460 4.772 1.00 69.12 82 GLN A CA 1
ATOM 611 C C . GLN A 1 82 ? -19.455 3.279 5.685 1.00 69.12 82 GLN A C 1
ATOM 613 O O . GLN A 1 82 ? -19.436 2.122 5.259 1.00 69.12 82 GLN A O 1
ATOM 618 N N . VAL A 1 83 ? -19.785 3.592 6.938 1.00 67.06 83 VAL A N 1
ATOM 619 C CA . VAL A 1 83 ? -20.359 2.620 7.870 1.00 67.06 83 VAL A CA 1
ATOM 620 C C . VAL A 1 83 ? -21.607 1.983 7.260 1.00 67.06 83 VAL A C 1
ATOM 622 O O . VAL A 1 83 ? -22.332 2.622 6.493 1.00 67.06 83 VAL A O 1
ATOM 625 N N . GLN A 1 84 ? -21.838 0.706 7.572 1.00 69.06 84 GLN A N 1
ATOM 626 C CA . GLN A 1 84 ? -22.981 -0.048 7.056 1.00 69.06 84 GLN A CA 1
ATOM 627 C C . GLN A 1 84 ? -24.284 0.751 7.219 1.00 69.06 84 GLN A C 1
ATOM 629 O O . GLN A 1 84 ? -24.571 1.295 8.290 1.00 69.06 84 GLN A O 1
ATOM 634 N N . ARG A 1 85 ? -25.080 0.823 6.141 1.00 65.38 85 ARG A N 1
ATOM 635 C CA . ARG A 1 85 ? -26.377 1.515 6.146 1.00 65.38 85 ARG A CA 1
ATOM 636 C C . ARG A 1 85 ? -27.254 0.942 7.263 1.00 65.38 85 ARG A C 1
ATOM 638 O O . ARG A 1 85 ? -27.466 -0.264 7.313 1.00 65.38 85 ARG A O 1
ATOM 645 N N . GLY A 1 86 ? -27.770 1.814 8.131 1.00 69.00 86 GLY A N 1
ATOM 646 C CA . GLY A 1 86 ? -28.662 1.437 9.234 1.00 69.00 86 GLY A CA 1
ATOM 647 C C . GLY A 1 86 ? -28.006 1.364 10.617 1.00 69.00 86 GLY A C 1
ATOM 648 O O . GLY A 1 86 ? -28.724 1.240 11.605 1.00 69.00 86 GLY A O 1
ATOM 649 N N . VAL A 1 87 ? -26.680 1.503 10.729 1.00 68.94 87 VAL A N 1
ATOM 650 C CA . VAL A 1 87 ? -26.015 1.619 12.036 1.00 68.9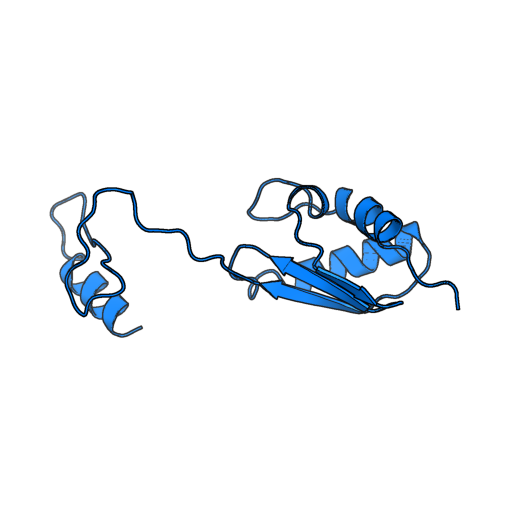4 87 VAL A CA 1
ATOM 651 C C . VAL A 1 87 ? -26.042 3.079 12.489 1.00 68.94 87 VAL A C 1
ATOM 653 O O . VAL A 1 87 ? -25.400 3.940 11.887 1.00 68.94 87 VAL A O 1
ATOM 656 N N . LYS A 1 88 ? -26.797 3.376 13.555 1.00 71.75 88 LYS A N 1
ATOM 657 C CA . LYS A 1 88 ? -26.813 4.711 14.165 1.00 71.75 88 LYS A CA 1
ATOM 658 C C . LYS A 1 88 ? -25.477 4.945 14.872 1.00 71.75 88 LYS A C 1
ATOM 660 O O . LYS A 1 88 ? -25.181 4.295 15.872 1.00 71.75 88 LYS A O 1
ATOM 665 N N . LEU A 1 89 ? -24.674 5.865 14.343 1.00 73.50 89 LEU A N 1
ATOM 666 C CA . LEU A 1 89 ? -23.464 6.328 15.018 1.00 73.50 89 LEU A CA 1
ATOM 667 C C . LEU A 1 89 ? -23.848 7.049 16.315 1.00 73.50 89 LEU A C 1
ATOM 669 O O . LEU A 1 89 ? -24.823 7.801 16.351 1.00 73.50 89 LEU A O 1
ATOM 673 N N . MET A 1 90 ? -23.085 6.810 17.378 1.00 81.31 90 MET A N 1
ATOM 674 C CA . MET A 1 90 ? -23.205 7.594 18.604 1.00 81.31 90 MET A CA 1
ATOM 675 C C . MET A 1 90 ? -22.627 8.990 18.366 1.00 81.31 90 MET A C 1
ATOM 677 O O . MET A 1 90 ? -21.544 9.127 17.792 1.00 81.31 90 MET A O 1
ATOM 681 N N . GLU A 1 91 ? -23.347 10.027 18.795 1.00 86.31 91 GLU A N 1
ATOM 682 C CA . GLU A 1 91 ? -22.889 11.410 18.646 1.00 86.31 91 GLU A CA 1
ATOM 683 C C . GLU A 1 91 ? -21.532 11.608 19.334 1.00 86.31 91 GLU A C 1
ATOM 685 O O . GLU A 1 91 ? -21.294 11.125 20.439 1.00 86.31 91 GLU A O 1
ATOM 690 N N . GLY A 1 92 ? -20.609 12.276 18.640 1.00 86.44 92 GLY A N 1
ATOM 691 C CA . GLY A 1 92 ? -19.235 12.477 19.106 1.00 86.44 92 GLY A CA 1
ATOM 692 C C . GLY A 1 92 ? -18.289 11.281 18.917 1.00 86.44 92 GLY A C 1
ATOM 693 O O . GLY A 1 92 ? -17.082 11.457 19.074 1.00 86.44 92 GLY A O 1
ATOM 694 N N . ILE A 1 93 ? -18.774 10.095 18.521 1.00 84.88 93 ILE A N 1
ATOM 695 C CA . ILE A 1 93 ? -17.943 8.890 18.343 1.00 84.88 93 ILE A CA 1
ATOM 696 C C . ILE A 1 93 ? -17.746 8.585 16.853 1.00 84.88 93 ILE A C 1
ATOM 698 O O . ILE A 1 93 ? -18.668 8.159 16.160 1.00 84.88 93 ILE A O 1
ATOM 702 N N . LYS A 1 94 ? -16.514 8.773 16.355 1.00 79.12 94 LYS A N 1
ATOM 703 C CA . LYS A 1 94 ? -16.169 8.552 14.935 1.00 79.12 94 LYS A CA 1
ATOM 704 C C . LYS A 1 94 ? -16.048 7.073 14.559 1.00 79.12 94 LYS A C 1
ATOM 706 O O . LYS A 1 94 ? -16.477 6.693 13.477 1.00 79.12 94 LYS A O 1
ATOM 711 N N . ASN A 1 95 ? -15.453 6.257 15.431 1.00 81.56 95 ASN A N 1
ATOM 712 C CA . ASN A 1 95 ? -15.158 4.844 15.179 1.00 81.56 95 ASN A CA 1
ATOM 713 C C . ASN A 1 95 ? -15.485 4.005 16.421 1.00 81.56 95 ASN A C 1
ATOM 715 O O . ASN A 1 95 ? -15.184 4.424 17.537 1.00 81.56 95 ASN A O 1
ATOM 719 N N . ILE A 1 96 ? -16.057 2.813 16.228 1.00 85.75 96 ILE A N 1
ATOM 720 C CA . ILE A 1 96 ? -16.301 1.824 17.288 1.00 85.75 96 ILE A CA 1
ATOM 721 C C . ILE A 1 96 ? -15.573 0.537 16.897 1.00 85.75 96 ILE A C 1
ATOM 723 O O . ILE A 1 96 ? -15.851 -0.026 15.840 1.00 85.75 96 ILE A O 1
ATOM 727 N N . ILE A 1 97 ? -14.652 0.071 17.744 1.00 87.19 97 ILE A N 1
ATOM 728 C CA . ILE A 1 97 ? -13.903 -1.174 17.532 1.00 87.19 97 ILE A CA 1
ATOM 729 C C . ILE A 1 97 ? -14.350 -2.195 18.579 1.00 87.19 97 ILE A C 1
ATOM 731 O O . ILE A 1 97 ? -14.156 -1.997 19.777 1.00 87.19 97 ILE A O 1
ATOM 735 N N . ALA A 1 98 ? -14.956 -3.294 18.130 1.00 88.69 98 ALA A N 1
ATOM 736 C CA . ALA A 1 98 ? -15.373 -4.377 19.012 1.00 88.69 98 ALA A CA 1
ATOM 737 C C . ALA A 1 98 ? -14.206 -5.344 19.265 1.00 88.69 98 ALA A C 1
ATOM 739 O O . ALA A 1 98 ? -13.730 -6.005 18.344 1.00 88.69 98 ALA A O 1
ATOM 740 N N . VAL A 1 99 ? -13.771 -5.460 20.522 1.00 88.31 99 VAL A N 1
ATOM 741 C CA . VAL A 1 99 ? -12.742 -6.422 20.947 1.00 88.31 99 VAL A CA 1
ATOM 742 C C . VAL A 1 99 ? -13.411 -7.580 21.686 1.00 88.31 99 VAL A C 1
ATOM 744 O O . VAL A 1 99 ? -13.915 -7.421 22.799 1.00 88.31 99 VAL A O 1
ATOM 747 N N . ALA A 1 100 ? -13.412 -8.762 21.073 1.00 86.12 100 ALA A N 1
ATOM 748 C CA . ALA A 1 100 ? -13.992 -9.982 21.634 1.00 86.12 100 ALA A CA 1
ATOM 749 C C . ALA A 1 100 ? -12.919 -11.062 21.866 1.00 86.12 100 ALA A C 1
ATOM 751 O O . ALA A 1 100 ? -11.837 -11.015 21.291 1.00 86.12 100 ALA A O 1
ATOM 752 N N . SER A 1 101 ? -13.220 -12.051 22.713 1.00 83.69 101 SER A N 1
ATOM 753 C CA . SER A 1 101 ? -12.386 -13.246 22.915 1.00 83.69 101 SER A CA 1
ATOM 754 C C . SER A 1 101 ? -13.274 -14.479 22.811 1.00 83.69 101 SER A C 1
ATOM 756 O O . SER A 1 101 ? -14.295 -14.554 23.495 1.00 83.69 101 SER A O 1
ATOM 758 N N . GLY A 1 102 ? -12.896 -15.412 21.933 1.00 72.69 102 GLY A N 1
ATOM 759 C CA . GLY A 1 102 ? -13.687 -16.597 21.585 1.00 72.69 102 GLY A CA 1
ATOM 760 C C . GLY A 1 102 ? -13.638 -17.742 22.604 1.00 72.69 102 GLY A C 1
ATOM 761 O O . GLY A 1 102 ? -14.408 -18.687 22.479 1.00 72.69 102 GLY A O 1
ATOM 762 N N . LYS A 1 103 ? -12.761 -17.681 23.615 1.00 76.12 103 LYS A N 1
ATOM 763 C CA . LYS A 1 103 ? -12.708 -18.631 24.742 1.00 76.12 103 LYS A CA 1
ATOM 764 C C . LYS A 1 103 ? -12.422 -17.881 26.047 1.00 76.12 103 LYS A C 1
ATOM 766 O O . LYS A 1 103 ? -11.854 -16.790 26.035 1.00 76.12 103 LYS A O 1
ATOM 771 N N . GLY A 1 104 ? -12.845 -18.449 27.177 1.00 60.84 104 GLY A N 1
ATOM 772 C CA . GLY A 1 104 ? -12.635 -17.876 28.509 1.00 60.84 104 GLY A CA 1
ATOM 773 C C . GLY A 1 104 ? -11.149 -17.777 28.852 1.00 60.84 104 GLY A C 1
ATOM 774 O O . GLY A 1 104 ? -10.546 -18.753 29.277 1.00 60.84 104 GLY A O 1
ATOM 775 N N . GLY A 1 105 ? -10.561 -16.603 28.636 1.00 63.97 105 GLY A N 1
ATOM 776 C CA . GLY A 1 105 ? -9.157 -16.328 28.912 1.00 63.97 105 GLY A CA 1
ATOM 777 C C . GLY A 1 105 ? -8.828 -14.857 28.679 1.00 63.97 105 GLY A C 1
ATOM 778 O O . GLY A 1 105 ? -9.230 -14.265 27.676 1.00 63.97 105 GLY A O 1
ATOM 779 N N . VAL A 1 106 ? -8.167 -14.275 29.674 1.00 66.81 106 VAL A N 1
ATOM 780 C CA . VAL A 1 106 ? -7.669 -12.899 29.808 1.00 66.81 106 VAL A CA 1
ATOM 781 C C . VAL A 1 106 ? -7.050 -12.349 28.518 1.00 66.81 106 VAL A C 1
ATOM 783 O O . VAL A 1 106 ? -6.045 -12.841 28.028 1.00 66.81 106 VAL A O 1
ATOM 786 N N . GLY A 1 107 ? -7.664 -11.313 27.953 1.00 78.75 107 GLY A N 1
ATOM 787 C CA . GLY A 1 107 ? -7.150 -10.683 26.737 1.00 78.75 107 GLY A CA 1
ATOM 788 C C . GLY A 1 107 ? -8.037 -9.560 26.225 1.00 78.75 107 GLY A C 1
ATOM 789 O O . GLY A 1 107 ? -7.518 -8.547 25.797 1.00 78.75 107 GLY A O 1
ATOM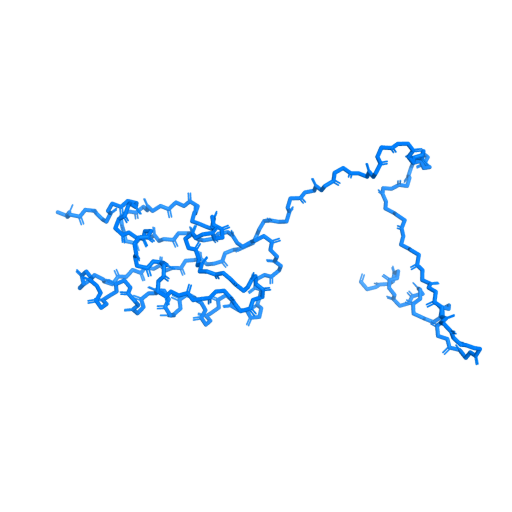 790 N N . LYS A 1 108 ? -9.369 -9.662 26.371 1.00 89.44 108 LYS A N 1
ATOM 791 C CA . LYS A 1 108 ? -10.308 -8.628 25.882 1.00 89.44 108 LYS A CA 1
ATOM 792 C C . LYS A 1 108 ? -9.970 -7.225 26.396 1.00 89.44 108 LYS A C 1
ATOM 794 O O . LYS A 1 108 ? -9.684 -6.341 25.599 1.00 89.44 108 LYS A O 1
ATOM 799 N N . SER A 1 109 ? -9.973 -7.033 27.718 1.00 88.38 109 SER A N 1
ATOM 800 C CA . SER A 1 109 ? -9.724 -5.719 28.327 1.00 88.38 109 SER A CA 1
ATOM 801 C C . SER A 1 109 ? -8.282 -5.263 28.119 1.00 88.38 109 SER A C 1
ATOM 803 O O . SER A 1 109 ? -8.049 -4.109 27.786 1.00 88.38 109 SER A O 1
ATOM 805 N N . THR A 1 110 ? -7.317 -6.176 28.246 1.00 89.69 110 THR A N 1
ATOM 806 C CA . THR A 1 110 ? -5.897 -5.871 28.041 1.00 89.69 110 THR A CA 1
ATOM 807 C C . THR A 1 110 ? -5.623 -5.425 26.604 1.00 89.69 110 THR A C 1
ATOM 809 O O . THR A 1 110 ? -4.968 -4.409 26.392 1.00 89.69 110 THR A O 1
ATOM 812 N N . THR A 1 111 ? -6.156 -6.130 25.607 1.00 89.12 111 THR A N 1
ATOM 813 C CA . THR A 1 111 ? -6.032 -5.764 24.192 1.00 89.12 111 THR A CA 1
ATOM 814 C C . THR A 1 111 ? -6.791 -4.478 23.883 1.00 89.12 111 THR A C 1
ATOM 816 O O . THR A 1 111 ? -6.252 -3.635 23.177 1.00 89.12 111 THR A O 1
ATOM 819 N N . ALA A 1 112 ? -7.992 -4.282 24.438 1.00 91.06 112 ALA A N 1
ATOM 820 C CA . ALA A 1 112 ? -8.757 -3.051 24.235 1.00 91.06 112 ALA A CA 1
ATOM 821 C C . ALA A 1 112 ? -8.014 -1.813 24.761 1.00 91.06 112 ALA A C 1
ATOM 823 O O . ALA A 1 112 ? -7.952 -0.804 24.068 1.00 91.06 112 ALA A O 1
ATOM 824 N N . VAL A 1 113 ? -7.406 -1.900 25.950 1.00 90.62 113 VAL A N 1
ATOM 825 C CA . VAL A 1 113 ? -6.626 -0.795 26.530 1.00 90.62 113 VAL A CA 1
ATOM 826 C C . VAL A 1 113 ? -5.367 -0.513 25.713 1.00 90.62 113 VAL A C 1
ATOM 828 O O . VAL A 1 113 ? -5.093 0.644 25.418 1.00 90.62 113 VAL A O 1
ATOM 831 N N . ASN A 1 114 ? -4.625 -1.545 25.299 1.00 91.50 114 ASN A N 1
ATOM 832 C CA . ASN A 1 114 ? -3.439 -1.338 24.462 1.00 91.50 114 ASN A CA 1
ATOM 833 C C . ASN A 1 114 ? -3.799 -0.733 23.099 1.00 91.50 114 ASN A C 1
ATOM 835 O O . ASN A 1 114 ? -3.108 0.167 22.642 1.00 91.50 114 ASN A O 1
ATOM 839 N N . LEU A 1 115 ? -4.903 -1.167 22.481 1.00 89.12 115 LEU A N 1
ATOM 840 C CA . LEU A 1 115 ? -5.389 -0.590 21.227 1.00 89.12 115 LEU A CA 1
ATOM 841 C C . LEU A 1 115 ? -5.822 0.875 21.382 1.00 89.12 115 LEU A C 1
ATOM 843 O O . LEU A 1 115 ? -5.670 1.648 20.447 1.00 89.12 115 LEU A O 1
ATOM 847 N N . ALA A 1 116 ? -6.368 1.254 22.540 1.00 88.25 116 ALA A N 1
ATOM 848 C CA . ALA A 1 116 ? -6.755 2.636 22.818 1.00 88.25 116 ALA A CA 1
ATOM 849 C C . ALA A 1 116 ? -5.555 3.561 23.091 1.00 88.25 116 ALA A C 1
ATOM 851 O O . ALA A 1 116 ? -5.688 4.774 22.944 1.00 88.25 116 ALA A O 1
ATOM 852 N N . LEU A 1 117 ? -4.419 3.003 23.523 1.00 89.56 117 LEU A N 1
ATOM 853 C CA . LEU A 1 117 ? -3.180 3.739 23.786 1.00 89.56 117 LEU A CA 1
ATOM 854 C C . LEU A 1 117 ? -2.302 3.915 22.534 1.00 89.56 117 LEU A C 1
ATOM 856 O O . LEU A 1 117 ? -1.587 4.912 22.452 1.00 89.56 117 LEU A O 1
ATOM 860 N N . ALA A 1 118 ? -2.303 2.918 21.644 1.00 67.69 118 ALA A N 1
ATOM 861 C CA . ALA A 1 118 ? -1.388 2.788 20.506 1.00 67.69 118 ALA A CA 1
ATOM 862 C C . ALA A 1 118 ? -1.577 3.837 19.398 1.00 67.69 118 ALA A C 1
ATOM 864 O O . ALA A 1 118 ? -2.719 4.306 19.187 1.00 67.69 118 ALA A O 1
#

pLDDT: mean 86.31, std 9.96, range [43.28, 96.12]

Organism: NCBI:txid160808

Secondary structure (DSSP, 8-state):
--PPPHHHHHHHHTTSBPTTTSSBTTTTT-EEEEETTEEEEEESS--TTTHHHHHHHHHHHHHHHHS---EEEEEE--PPPPPPTT--PPTT---------SSSSS-HHHHHHHHHH-

Radius of gyration: 20.31 Å; chains: 1; bounding box: 44×32×55 Å

Foldseek 3Di:
DDFDDPVLLLVLQQVDADPPPRHTQSVQVQWDDGDRQETEGAHLDACPVPQVVSQVSSQVSSCVRPVDGHGYGYHYDHDDDDDPPPDDDDPPDPDDDQFDDPDPDPDRVVVVVVVVVD